Protein AF-A0A7L3QQX2-F1 (afdb_monomer_lite)

Secondary structure (DSSP, 8-state):
--PPP--PPPPGGGGHHHHTTTSSEEEEEE-GGG-EEEE----TTGGGS-HHHHHHHHHHHHH--

Foldseek 3Di:
DPDPPPPDQQDCVVLVVLVVLVQKAFPPDADPPRHTDIDRDPRPCPVVDDPVSVVSVVSNRRPPD

Structure (mmCIF, N/CA/C/O backbone):
data_AF-A0A7L3QQX2-F1
#
_entry.id   AF-A0A7L3QQX2-F1
#
loop_
_atom_site.group_PDB
_atom_site.id
_atom_site.type_symbol
_atom_site.label_atom_id
_atom_site.label_alt_id
_atom_site.label_comp_id
_atom_site.label_asym_id
_atom_site.label_entity_id
_atom_site.label_seq_id
_atom_site.pdbx_PDB_ins_code
_atom_site.Cartn_x
_atom_site.Cartn_y
_atom_site.Cartn_z
_atom_site.occupancy
_atom_site.B_iso_or_equiv
_atom_site.auth_seq_id
_atom_site.auth_comp_id
_atom_site.auth_asym_id
_atom_site.auth_atom_id
_atom_site.pdbx_PDB_model_num
ATOM 1 N N . SER A 1 1 ? -8.751 15.599 -25.799 1.00 40.56 1 SER A N 1
ATOM 2 C CA . SER A 1 1 ? -7.466 15.284 -25.156 1.00 40.56 1 SER A CA 1
ATOM 3 C C . SER A 1 1 ? -7.632 15.494 -23.671 1.00 40.56 1 SER A C 1
ATOM 5 O O . SER A 1 1 ? -7.695 16.638 -23.246 1.00 40.56 1 SER A O 1
ATOM 7 N N . LEU A 1 2 ? -7.833 14.422 -22.905 1.00 47.47 2 LEU A N 1
ATOM 8 C CA . LEU A 1 2 ? -7.759 14.511 -21.448 1.00 47.47 2 LEU A CA 1
ATOM 9 C C . LEU A 1 2 ? -6.285 14.779 -21.138 1.00 47.47 2 LEU A C 1
ATOM 11 O O . LEU A 1 2 ? -5.433 13.962 -21.488 1.00 47.47 2 LEU A O 1
ATOM 15 N N . SER A 1 3 ? -5.965 15.962 -20.616 1.00 50.66 3 SER A N 1
ATOM 16 C CA . SER A 1 3 ? -4.657 16.188 -20.001 1.00 50.66 3 SER A CA 1
ATOM 17 C C . SER A 1 3 ? -4.441 15.077 -18.974 1.00 50.66 3 SER A C 1
ATOM 19 O O . SER A 1 3 ? -5.408 14.764 -18.275 1.00 50.66 3 SER A O 1
ATOM 21 N N . PRO A 1 4 ? -3.244 14.471 -18.866 1.00 61.47 4 PRO A N 1
ATOM 22 C CA . PRO A 1 4 ? -2.968 13.624 -17.718 1.00 61.47 4 PRO A CA 1
ATOM 23 C C . PRO A 1 4 ? -3.279 14.480 -16.494 1.00 61.47 4 PRO A C 1
ATOM 25 O O . PRO A 1 4 ? -2.728 15.574 -16.359 1.00 61.47 4 PRO A O 1
ATOM 28 N N . GLU A 1 5 ? -4.249 14.059 -15.683 1.00 60.34 5 GLU A N 1
ATOM 29 C CA . GLU A 1 5 ? -4.444 14.675 -14.382 1.00 60.34 5 GLU A CA 1
ATOM 30 C C . GLU A 1 5 ? -3.078 14.621 -13.710 1.00 60.34 5 GLU A C 1
ATOM 32 O O . GLU A 1 5 ? -2.486 13.547 -13.582 1.00 60.34 5 GLU A O 1
ATOM 37 N N . THR A 1 6 ? -2.502 15.784 -13.415 1.00 58.69 6 THR A N 1
ATOM 38 C CA . THR A 1 6 ? -1.227 15.853 -12.715 1.00 58.69 6 THR A CA 1
ATOM 39 C C . THR A 1 6 ? -1.481 15.267 -11.337 1.00 58.69 6 THR A C 1
ATOM 41 O O . THR A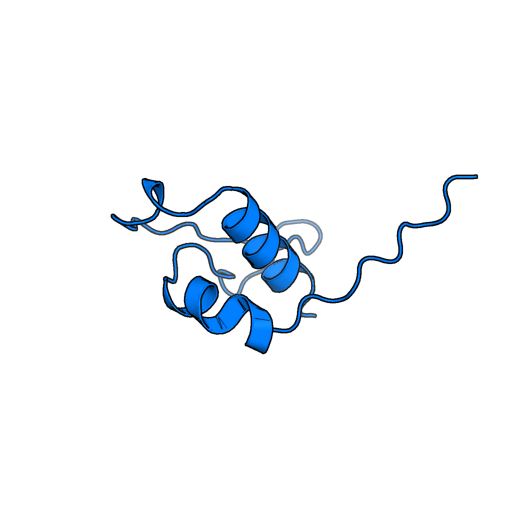 1 6 ? -1.971 15.964 -10.450 1.00 58.69 6 THR A O 1
ATOM 44 N N . VAL A 1 7 ? -1.221 13.969 -11.176 1.00 65.19 7 VAL A N 1
ATOM 45 C CA . VAL A 1 7 ? -1.325 13.288 -9.890 1.00 65.19 7 VAL A CA 1
ATOM 46 C C . VAL A 1 7 ? -0.288 13.947 -8.996 1.00 65.19 7 VAL A C 1
ATOM 48 O O . VAL A 1 7 ? 0.917 13.789 -9.198 1.00 65.19 7 VAL A O 1
ATOM 51 N N . ILE A 1 8 ? -0.759 14.775 -8.066 1.00 74.12 8 ILE A N 1
ATOM 52 C CA . ILE A 1 8 ? 0.107 15.423 -7.089 1.00 74.12 8 ILE A CA 1
ATOM 53 C C . ILE A 1 8 ? 0.737 14.294 -6.261 1.00 74.12 8 ILE A C 1
ATOM 55 O O . ILE A 1 8 ? -0.009 13.472 -5.722 1.00 74.12 8 ILE A O 1
ATOM 59 N N . PRO A 1 9 ? 2.078 14.209 -6.173 1.00 84.75 9 PRO A N 1
ATOM 60 C CA . PRO A 1 9 ? 2.725 13.160 -5.400 1.00 84.75 9 PRO A CA 1
ATOM 61 C C . PRO A 1 9 ? 2.269 13.227 -3.944 1.00 84.75 9 PRO A C 1
ATOM 63 O O . PRO A 1 9 ? 2.361 14.279 -3.311 1.00 84.75 9 PRO A O 1
ATOM 66 N N . ILE A 1 10 ? 1.793 12.103 -3.412 1.00 90.94 10 ILE A N 1
ATOM 67 C CA . ILE A 1 10 ? 1.448 12.001 -1.995 1.00 90.94 10 ILE A CA 1
ATOM 68 C C . ILE A 1 10 ? 2.754 11.966 -1.202 1.00 90.94 10 ILE A C 1
ATOM 70 O O . ILE A 1 10 ? 3.608 11.107 -1.427 1.00 90.94 10 ILE A O 1
ATOM 74 N N . CYS A 1 11 ? 2.923 12.902 -0.271 1.00 91.06 11 CYS A N 1
ATOM 75 C CA . CYS A 1 11 ? 4.075 12.912 0.618 1.00 91.06 11 CYS A CA 1
ATOM 76 C C . CYS A 1 11 ? 3.831 11.966 1.798 1.00 91.06 11 CYS A C 1
ATOM 78 O O . CYS A 1 11 ? 2.778 12.008 2.427 1.00 91.06 11 CYS A O 1
ATOM 80 N N . ALA A 1 12 ? 4.840 11.170 2.163 1.00 92.88 12 ALA A N 1
ATOM 81 C CA . ALA A 1 12 ? 4.771 10.258 3.309 1.00 92.88 12 ALA A CA 1
ATOM 82 C C . ALA A 1 12 ? 4.382 10.971 4.614 1.00 92.88 12 ALA A C 1
ATOM 84 O O . ALA A 1 12 ? 3.681 10.412 5.450 1.00 92.88 12 ALA A O 1
ATOM 85 N N . LYS A 1 13 ? 4.828 12.224 4.773 1.00 93.81 13 LYS A N 1
ATOM 86 C CA . LYS A 1 13 ? 4.535 13.053 5.945 1.00 93.81 13 LYS A CA 1
ATOM 87 C C . LYS A 1 13 ? 3.043 13.364 6.084 1.00 93.81 13 LYS A C 1
ATOM 89 O O . LYS A 1 13 ? 2.570 13.506 7.203 1.00 93.81 13 LYS A O 1
ATOM 94 N N . ASP A 1 14 ? 2.320 13.454 4.972 1.00 94.00 14 ASP A N 1
ATOM 95 C CA . ASP A 1 14 ? 0.903 13.829 4.971 1.00 94.00 14 ASP A CA 1
ATOM 96 C C . ASP A 1 14 ? -0.011 12.642 5.310 1.00 94.00 14 ASP A C 1
ATOM 98 O O . ASP A 1 14 ? -1.177 12.836 5.638 1.00 94.00 14 ASP A O 1
ATOM 102 N N . ILE A 1 15 ? 0.519 11.416 5.240 1.00 95.25 15 ILE A N 1
ATOM 103 C CA . ILE A 1 15 ? -0.206 10.167 5.510 1.00 95.25 15 ILE A CA 1
ATOM 104 C C . ILE A 1 15 ? 0.504 9.291 6.552 1.00 95.25 15 ILE A C 1
ATOM 106 O O . ILE A 1 15 ? 0.253 8.089 6.626 1.00 95.25 15 ILE A O 1
ATOM 110 N N . SER A 1 16 ? 1.415 9.861 7.350 1.00 95.56 16 SER A N 1
ATOM 111 C CA . SER A 1 16 ? 2.248 9.092 8.284 1.00 95.56 16 SER A CA 1
ATOM 112 C C . SER A 1 16 ? 1.411 8.279 9.263 1.00 95.56 16 SER A C 1
ATOM 114 O O . SER A 1 16 ? 1.714 7.118 9.510 1.00 95.56 16 SER A O 1
ATOM 116 N N . ASP A 1 17 ? 0.324 8.861 9.765 1.00 94.94 17 ASP A N 1
ATOM 117 C CA . ASP A 1 17 ? -0.554 8.209 10.737 1.00 94.94 17 ASP A CA 1
ATOM 118 C C . ASP A 1 17 ? -1.271 6.998 10.131 1.00 94.94 17 ASP A C 1
ATOM 120 O O . ASP A 1 17 ? -1.513 6.013 10.823 1.00 94.94 17 ASP A O 1
ATOM 124 N N . ASP A 1 18 ? -1.580 7.038 8.832 1.00 95.25 18 ASP A N 1
ATOM 125 C CA . ASP A 1 18 ? -2.171 5.908 8.118 1.00 95.25 18 ASP A CA 1
ATOM 126 C C . ASP A 1 18 ? -1.132 4.832 7.792 1.00 95.25 18 ASP A C 1
ATOM 128 O O . ASP A 1 18 ? -1.426 3.645 7.924 1.00 95.25 18 ASP A O 1
ATOM 132 N N . LEU A 1 19 ? 0.095 5.224 7.438 1.00 94.50 19 LEU A N 1
ATOM 133 C CA . LEU A 1 19 ? 1.199 4.281 7.229 1.00 94.50 19 LEU A CA 1
ATOM 134 C C . LEU A 1 19 ? 1.544 3.521 8.518 1.00 94.50 19 LEU A C 1
ATOM 136 O O . LEU A 1 19 ? 1.759 2.312 8.477 1.00 94.50 19 LEU A O 1
ATOM 140 N N . MET A 1 20 ? 1.521 4.203 9.666 1.00 93.56 20 MET A N 1
ATOM 141 C CA . MET A 1 20 ? 1.788 3.610 10.984 1.00 93.56 20 MET A CA 1
ATOM 142 C C . MET A 1 20 ? 0.711 2.624 11.453 1.00 93.56 20 MET A C 1
ATOM 144 O O . MET A 1 20 ? 0.965 1.845 12.368 1.00 93.56 20 MET A O 1
ATOM 148 N N . LYS A 1 21 ? -0.485 2.634 10.849 1.00 92.94 21 LYS A N 1
ATOM 149 C CA . LYS A 1 21 ? -1.516 1.618 11.120 1.00 92.94 21 LYS A CA 1
ATOM 150 C C . LYS A 1 21 ? -1.189 0.272 10.478 1.00 92.94 21 LYS A C 1
ATOM 152 O O . LYS A 1 21 ? -1.846 -0.707 10.813 1.00 92.94 21 LYS A O 1
ATOM 157 N N . GLU A 1 22 ? -0.236 0.230 9.542 1.00 92.50 22 GLU A N 1
ATOM 158 C CA . GLU A 1 22 ? 0.273 -0.990 8.899 1.00 92.50 22 GLU A CA 1
ATOM 159 C C . GLU A 1 22 ? -0.827 -1.896 8.310 1.00 92.50 22 GLU A C 1
ATOM 161 O O . GLU A 1 22 ? -0.695 -3.116 8.244 1.00 92.50 22 GLU A O 1
ATOM 166 N N . PHE A 1 23 ? -1.940 -1.314 7.851 1.00 95.06 23 PHE A N 1
ATOM 167 C CA . PHE A 1 23 ? -3.037 -2.075 7.243 1.00 95.06 23 PHE A CA 1
ATOM 168 C C . PHE A 1 23 ? -2.769 -2.478 5.785 1.00 95.06 23 PHE A C 1
ATOM 170 O O . PHE A 1 23 ? -3.491 -3.298 5.220 1.00 95.06 23 PHE A O 1
ATOM 177 N N . ALA A 1 24 ? -1.746 -1.893 5.164 1.00 95.38 24 ALA A N 1
ATOM 178 C CA . ALA A 1 24 ? -1.244 -2.267 3.853 1.00 95.38 24 ALA A CA 1
ATOM 179 C C . ALA A 1 24 ? 0.254 -1.953 3.768 1.00 95.38 24 ALA A C 1
ATOM 181 O O . ALA A 1 24 ? 0.694 -0.896 4.221 1.00 95.38 24 ALA A O 1
ATOM 182 N N . PHE A 1 25 ? 1.038 -2.844 3.163 1.00 94.06 25 PHE A N 1
ATOM 183 C CA . PHE A 1 25 ? 2.468 -2.617 2.931 1.00 94.06 25 PHE A CA 1
ATOM 184 C C . PHE A 1 25 ? 2.977 -3.380 1.704 1.00 94.06 25 PHE A C 1
ATOM 186 O O . PHE A 1 25 ? 2.367 -4.350 1.251 1.00 94.06 25 PHE A O 1
ATOM 193 N N . LEU A 1 26 ? 4.119 -2.951 1.161 1.00 94.56 26 LEU A N 1
ATOM 194 C CA . LEU A 1 26 ? 4.799 -3.663 0.080 1.00 94.56 26 LEU A CA 1
ATOM 195 C C . LEU A 1 26 ? 5.485 -4.923 0.609 1.00 94.56 26 LEU A C 1
ATOM 197 O O . LEU A 1 26 ? 6.343 -4.844 1.485 1.00 94.56 26 LEU A O 1
ATOM 201 N N . SER A 1 27 ? 5.205 -6.080 0.012 1.00 89.69 27 SER A N 1
ATOM 202 C CA . SER A 1 27 ? 5.749 -7.376 0.454 1.00 89.69 27 SER A CA 1
ATOM 203 C C . SER A 1 27 ? 7.249 -7.572 0.140 1.00 89.69 27 SER A C 1
ATOM 205 O O . SER A 1 27 ? 7.765 -8.679 0.259 1.00 89.69 27 SER A O 1
ATOM 207 N N . GLY A 1 28 ? 7.955 -6.534 -0.327 1.00 86.00 28 GLY A N 1
ATOM 208 C CA . GLY A 1 28 ? 9.377 -6.551 -0.709 1.00 86.00 28 GLY A CA 1
ATOM 209 C C . GLY A 1 28 ? 9.685 -7.16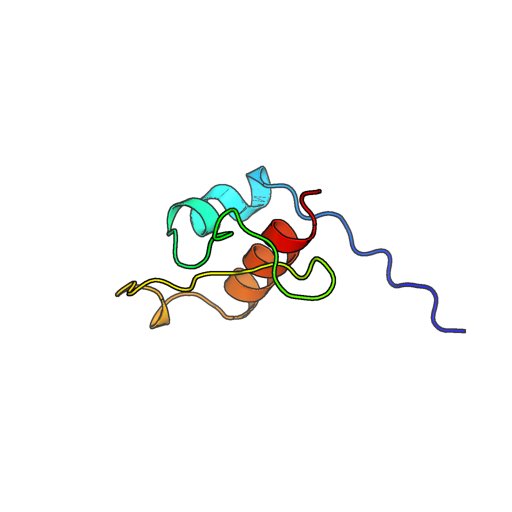0 -2.087 1.00 86.00 28 GLY A C 1
ATOM 210 O O . GLY A 1 28 ? 10.664 -6.777 -2.723 1.00 86.00 28 GLY A O 1
ATOM 211 N N . GLY A 1 29 ? 8.840 -8.066 -2.586 1.00 88.06 29 GLY A N 1
ATOM 212 C CA . GLY A 1 29 ? 8.965 -8.672 -3.915 1.00 88.06 29 GLY A CA 1
ATOM 213 C C . GLY A 1 29 ? 8.329 -7.866 -5.055 1.00 88.06 29 GLY A C 1
ATOM 214 O O . GLY A 1 29 ? 7.726 -6.804 -4.869 1.00 88.06 29 GLY A O 1
ATOM 215 N N . ARG A 1 30 ? 8.438 -8.414 -6.268 1.00 90.62 30 ARG A N 1
ATOM 216 C CA . ARG A 1 30 ? 7.684 -7.979 -7.449 1.00 90.62 30 ARG A CA 1
ATOM 217 C C . ARG A 1 30 ? 6.995 -9.178 -8.078 1.00 90.62 30 ARG A C 1
ATOM 219 O O . ARG A 1 30 ? 7.576 -10.259 -8.160 1.00 90.62 30 ARG A O 1
ATOM 226 N N . GLY A 1 31 ? 5.754 -8.974 -8.498 1.00 90.50 31 GLY A N 1
ATOM 227 C CA . GLY A 1 31 ? 4.981 -9.969 -9.220 1.00 90.50 31 GLY A CA 1
ATOM 228 C C . GLY A 1 31 ? 5.437 -10.093 -10.671 1.00 90.50 31 GLY A C 1
ATOM 229 O O . GLY A 1 31 ? 6.442 -9.516 -11.102 1.00 90.50 31 GLY A O 1
ATOM 230 N N . LYS A 1 32 ? 4.643 -10.831 -11.449 1.00 95.56 32 LYS A N 1
ATOM 231 C CA . LYS A 1 32 ? 4.793 -10.889 -12.904 1.00 95.56 32 LYS A CA 1
ATOM 232 C C . LYS A 1 32 ? 4.811 -9.467 -13.483 1.00 95.56 32 LYS A C 1
ATOM 234 O O . LYS A 1 32 ? 4.127 -8.582 -12.976 1.00 95.56 32 LYS A O 1
ATOM 239 N N . ASP A 1 33 ? 5.636 -9.247 -14.504 1.00 94.00 33 ASP A N 1
ATOM 240 C CA . ASP A 1 33 ? 5.760 -7.957 -15.198 1.00 94.00 33 ASP A CA 1
ATOM 241 C C . ASP A 1 33 ? 6.172 -6.789 -14.280 1.00 94.00 33 ASP A C 1
ATOM 24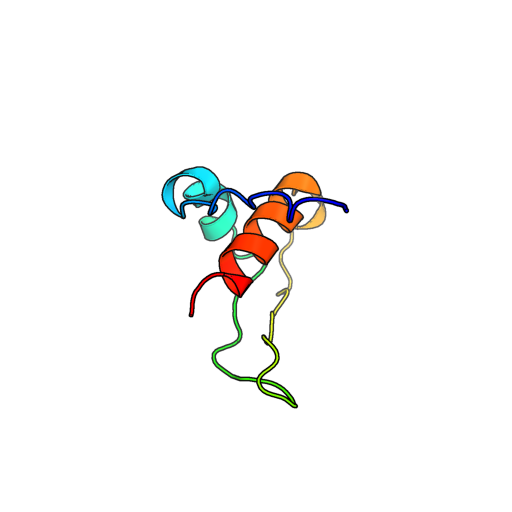3 O O . ASP A 1 33 ? 5.867 -5.630 -14.545 1.00 94.00 33 ASP A O 1
ATOM 247 N N . LYS A 1 34 ? 6.906 -7.096 -13.199 1.00 89.25 34 LYS A N 1
ATOM 248 C CA . LYS A 1 34 ? 7.348 -6.141 -12.169 1.00 89.25 34 LYS A CA 1
ATOM 249 C C . LYS A 1 34 ? 6.196 -5.460 -11.417 1.00 89.25 34 LYS A C 1
ATOM 251 O O . LYS A 1 34 ? 6.392 -4.378 -10.868 1.00 89.25 34 LYS A O 1
ATOM 256 N N . ALA A 1 35 ? 5.021 -6.086 -11.357 1.00 91.62 35 ALA A N 1
ATOM 257 C CA . ALA A 1 35 ? 3.894 -5.559 -10.596 1.00 91.62 35 ALA A CA 1
ATOM 258 C C . ALA A 1 35 ? 4.219 -5.441 -9.095 1.00 91.62 35 ALA A C 1
ATOM 260 O O . ALA A 1 35 ? 4.932 -6.276 -8.527 1.00 91.62 35 ALA A O 1
ATOM 261 N N . TRP A 1 36 ? 3.672 -4.413 -8.446 1.00 92.75 36 TRP A N 1
ATOM 262 C CA . TRP A 1 36 ? 3.722 -4.259 -6.994 1.00 92.75 36 TRP A CA 1
ATOM 263 C C . TRP A 1 36 ? 2.980 -5.406 -6.309 1.00 92.75 36 TRP A C 1
ATOM 265 O O . TRP A 1 36 ? 1.879 -5.769 -6.720 1.00 92.75 36 TRP A O 1
ATOM 275 N N . ILE A 1 37 ? 3.578 -5.968 -5.259 1.00 93.75 37 ILE A N 1
ATOM 276 C CA . ILE A 1 37 ? 2.897 -6.915 -4.374 1.00 93.75 37 ILE A CA 1
ATOM 277 C C . ILE A 1 37 ? 2.577 -6.162 -3.090 1.00 93.75 37 ILE A C 1
ATOM 279 O O . ILE A 1 37 ? 3.489 -5.685 -2.409 1.00 93.75 37 ILE A O 1
ATOM 283 N N . ILE A 1 38 ? 1.286 -6.031 -2.801 1.00 94.38 38 ILE A N 1
ATOM 284 C CA . ILE A 1 38 ? 0.774 -5.359 -1.610 1.00 94.38 38 ILE A CA 1
ATOM 285 C C . ILE A 1 38 ? 0.160 -6.426 -0.710 1.00 94.38 38 ILE A C 1
ATOM 287 O O . ILE A 1 38 ? -0.707 -7.185 -1.147 1.00 94.38 38 ILE A O 1
ATOM 291 N N . THR A 1 39 ? 0.608 -6.478 0.540 1.00 94.50 39 THR A N 1
ATOM 292 C CA . THR A 1 39 ? 0.013 -7.314 1.582 1.00 94.50 39 THR A CA 1
ATOM 293 C C . THR A 1 39 ? -0.986 -6.485 2.376 1.00 94.50 39 THR A C 1
ATOM 295 O O . THR A 1 39 ? -0.641 -5.403 2.848 1.00 94.50 39 THR A O 1
ATOM 298 N N . LEU A 1 40 ? -2.192 -7.022 2.564 1.00 94.12 40 LEU A N 1
ATOM 299 C CA . LEU A 1 40 ? -3.147 -6.562 3.568 1.00 94.12 40 LEU A CA 1
ATOM 300 C C . LEU A 1 40 ? -3.132 -7.597 4.705 1.00 94.12 40 LEU A C 1
ATOM 302 O O . LEU A 1 40 ? -3.659 -8.696 4.511 1.00 94.12 40 LEU A O 1
ATOM 306 N N . PRO A 1 41 ? -2.439 -7.329 5.826 1.00 93.69 41 PRO A N 1
ATOM 307 C CA . PRO A 1 41 ? -2.374 -8.264 6.941 1.00 93.69 41 PRO A CA 1
ATOM 308 C C . PRO A 1 41 ? -3.719 -8.352 7.666 1.00 93.69 41 PRO A C 1
ATOM 310 O O . PRO A 1 41 ? -4.613 -7.530 7.464 1.00 93.69 41 PRO A O 1
ATOM 313 N N . ASP A 1 42 ? -3.833 -9.332 8.559 1.00 91.94 42 ASP A N 1
ATOM 314 C CA . ASP A 1 42 ? -4.922 -9.348 9.529 1.00 91.94 42 ASP A CA 1
ATOM 315 C C . ASP A 1 42 ? -4.754 -8.153 10.480 1.00 91.94 42 ASP A C 1
ATOM 317 O O . ASP A 1 42 ? -3.849 -8.118 11.318 1.00 91.94 42 ASP A O 1
ATOM 321 N N . ASN A 1 43 ? -5.576 -7.127 10.271 1.00 89.12 43 ASN A N 1
ATOM 322 C CA . ASN A 1 43 ? -5.548 -5.875 11.007 1.00 89.12 43 ASN A CA 1
ATOM 323 C C . ASN A 1 43 ? -6.961 -5.580 11.511 1.00 89.12 43 ASN A C 1
ATOM 325 O O . ASN A 1 43 ? -7.848 -5.209 10.740 1.00 89.12 43 ASN A O 1
ATOM 329 N N . ALA A 1 44 ? -7.162 -5.730 12.822 1.00 85.81 44 ALA A N 1
ATOM 330 C CA . ALA A 1 44 ? -8.467 -5.563 13.460 1.00 85.81 44 ALA A CA 1
ATOM 331 C C . ALA A 1 44 ? -9.087 -4.170 13.228 1.00 85.81 44 ALA A C 1
ATOM 333 O O . ALA A 1 44 ? -10.309 -4.048 13.191 1.00 85.81 44 ALA A O 1
ATOM 334 N N . GLY A 1 45 ? -8.257 -3.141 13.024 1.00 87.19 45 GLY A N 1
ATOM 335 C CA . GLY A 1 45 ? -8.692 -1.772 12.746 1.00 87.19 45 GLY A CA 1
ATOM 336 C C . GLY A 1 45 ? -8.947 -1.477 11.266 1.00 87.19 45 GLY A C 1
ATOM 337 O O . GLY A 1 45 ? -9.351 -0.365 10.944 1.00 87.19 45 GLY A O 1
ATOM 338 N N . PHE A 1 46 ? -8.740 -2.430 10.347 1.00 90.62 46 PHE A N 1
ATOM 339 C CA . PHE A 1 46 ? -8.881 -2.171 8.907 1.00 90.62 46 PHE A CA 1
ATOM 340 C C . PHE A 1 46 ? -10.289 -1.701 8.524 1.00 90.62 46 PHE A C 1
ATOM 342 O O . PHE A 1 46 ? -10.433 -0.783 7.723 1.00 90.62 46 PHE A O 1
ATOM 349 N N . ASN A 1 47 ? -11.325 -2.269 9.151 1.00 90.00 47 ASN A N 1
ATOM 350 C CA . ASN A 1 47 ? -12.720 -1.881 8.907 1.00 90.00 47 ASN A CA 1
ATOM 351 C C . ASN A 1 47 ? -13.043 -0.441 9.346 1.00 90.00 47 ASN A C 1
ATOM 353 O O . ASN A 1 47 ? -14.079 0.096 8.964 1.00 90.00 47 ASN A O 1
ATOM 357 N N . GLU A 1 48 ? -12.181 0.176 10.154 1.00 92.31 48 GLU A N 1
ATOM 358 C CA . GLU A 1 48 ? -12.334 1.550 10.640 1.00 92.31 48 GLU A CA 1
ATOM 359 C C . GLU A 1 48 ? -11.588 2.563 9.753 1.00 92.31 48 GLU A C 1
ATOM 361 O O . GLU A 1 48 ? -11.743 3.772 9.932 1.00 92.31 48 GLU A O 1
ATOM 366 N N . VAL A 1 49 ? -10.778 2.096 8.793 1.00 92.94 49 VAL A N 1
ATOM 367 C CA . VAL A 1 49 ? -10.009 2.961 7.892 1.00 92.94 49 VAL A CA 1
ATOM 368 C C . VAL A 1 49 ? -10.924 3.484 6.777 1.00 92.94 49 VAL A C 1
ATOM 370 O O . VAL A 1 49 ? -11.494 2.685 6.032 1.00 92.94 49 VAL A O 1
ATOM 373 N N . PRO A 1 50 ? -11.050 4.813 6.597 1.00 95.75 50 PRO A N 1
ATOM 374 C CA . PRO A 1 50 ? -11.810 5.370 5.484 1.00 95.75 50 PRO A CA 1
ATOM 375 C C . PRO A 1 50 ? -11.233 4.946 4.128 1.00 95.75 50 PRO A C 1
ATOM 377 O O . PRO A 1 50 ? -10.015 4.913 3.949 1.00 95.75 50 PRO A O 1
ATOM 380 N N . GLU A 1 51 ? -12.097 4.704 3.140 1.00 95.50 51 GLU A N 1
ATOM 381 C CA . GLU A 1 51 ? -11.690 4.303 1.783 1.00 95.50 51 GLU A CA 1
ATOM 382 C C . GLU A 1 51 ? -10.688 5.284 1.150 1.00 95.50 51 GLU A C 1
ATOM 384 O O . GLU A 1 51 ? -9.716 4.874 0.515 1.00 95.50 51 GLU A O 1
ATOM 389 N N . GLU A 1 52 ? -10.870 6.588 1.382 1.00 95.12 52 GLU A N 1
ATOM 390 C CA . GLU A 1 52 ? -9.951 7.626 0.906 1.00 95.12 52 GLU A CA 1
ATOM 391 C C . GLU A 1 52 ? -8.527 7.431 1.454 1.00 95.12 52 GLU A C 1
ATOM 393 O O . GLU A 1 52 ? -7.549 7.595 0.721 1.00 95.12 52 GLU A O 1
ATOM 398 N N . ASN A 1 53 ? -8.393 7.033 2.720 1.00 95.19 53 ASN A N 1
ATOM 399 C CA . ASN A 1 53 ? -7.098 6.797 3.355 1.00 95.19 53 ASN A CA 1
ATOM 400 C C . ASN A 1 53 ? -6.444 5.533 2.788 1.00 95.19 53 ASN A C 1
ATOM 402 O O . ASN A 1 53 ? -5.244 5.540 2.507 1.00 95.19 53 ASN A O 1
ATOM 406 N N . VAL A 1 54 ? -7.230 4.478 2.538 1.00 95.44 54 VAL A N 1
ATOM 407 C CA . VAL A 1 54 ? -6.744 3.273 1.846 1.00 95.44 54 VAL A CA 1
ATOM 408 C C . VAL A 1 54 ? -6.208 3.642 0.462 1.00 95.44 54 VAL A C 1
ATOM 410 O O . VAL A 1 54 ? -5.076 3.296 0.129 1.00 95.44 54 VAL A O 1
ATOM 413 N N . SER A 1 55 ? -6.973 4.407 -0.318 1.00 95.06 55 SER A N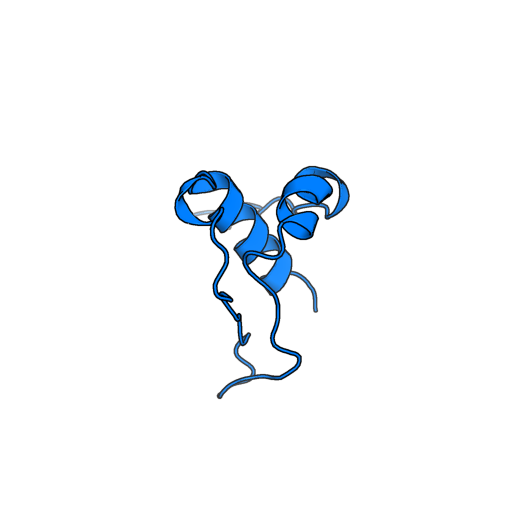 1
ATOM 414 C CA . SER A 1 55 ? -6.570 4.847 -1.658 1.00 95.06 55 SER A CA 1
ATOM 415 C C . SER A 1 55 ? -5.279 5.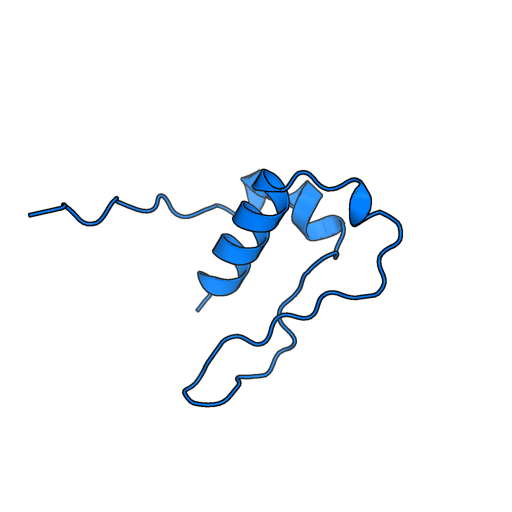678 -1.639 1.00 95.06 55 SER A C 1
ATOM 417 O O . SER A 1 55 ? -4.365 5.427 -2.433 1.00 95.06 55 SER A O 1
ATOM 419 N N . LYS A 1 56 ? -5.147 6.609 -0.683 1.00 95.25 56 LYS A N 1
ATOM 420 C CA . LYS A 1 56 ? -3.926 7.410 -0.492 1.00 95.25 56 LYS A CA 1
ATOM 421 C C . LYS A 1 56 ? -2.713 6.547 -0.151 1.00 95.25 56 LYS A C 1
ATOM 423 O O . LYS A 1 56 ? -1.656 6.734 -0.753 1.00 95.25 56 LYS A O 1
ATOM 428 N N . VAL A 1 57 ? -2.863 5.586 0.763 1.00 95.81 57 VAL A N 1
ATOM 429 C CA . VAL A 1 57 ? -1.780 4.664 1.140 1.00 95.81 57 VAL A CA 1
ATOM 430 C C . VAL A 1 57 ? -1.367 3.790 -0.044 1.00 95.81 57 VAL A C 1
ATOM 432 O O . VAL A 1 57 ? -0.179 3.708 -0.343 1.00 95.81 57 VAL A O 1
ATOM 435 N N . LEU A 1 58 ? -2.309 3.189 -0.775 1.00 95.25 58 LEU A N 1
ATOM 436 C CA . LEU A 1 58 ? -1.988 2.355 -1.943 1.00 95.25 58 LEU A CA 1
ATOM 437 C C . LEU A 1 58 ? -1.320 3.162 -3.065 1.00 95.25 58 LEU A C 1
ATOM 439 O O . LEU A 1 58 ? -0.342 2.709 -3.666 1.00 95.25 58 LEU A O 1
ATOM 443 N N . THR A 1 59 ? -1.806 4.378 -3.317 1.00 94.69 59 THR A N 1
ATOM 444 C CA . THR A 1 59 ? -1.195 5.302 -4.282 1.00 94.69 59 THR A CA 1
ATOM 445 C C . THR A 1 59 ? 0.231 5.651 -3.865 1.00 94.69 59 THR A C 1
ATOM 447 O O . THR A 1 59 ? 1.149 5.557 -4.677 1.00 94.69 59 THR A O 1
ATOM 450 N N . TYR A 1 60 ? 0.448 5.977 -2.587 1.00 94.88 60 TYR A N 1
ATOM 451 C CA . TYR A 1 60 ? 1.786 6.227 -2.061 1.00 94.88 60 TYR A CA 1
ATOM 452 C C . TYR A 1 60 ? 2.704 5.009 -2.241 1.00 94.88 60 TYR A C 1
ATOM 454 O O . TYR A 1 60 ? 3.744 5.132 -2.889 1.00 94.88 60 TYR A O 1
ATOM 462 N N . LEU A 1 61 ? 2.299 3.826 -1.763 1.00 94.25 61 LEU A N 1
ATOM 463 C CA . LEU A 1 61 ? 3.095 2.593 -1.840 1.00 94.25 61 LEU A CA 1
ATOM 464 C C . LEU A 1 61 ? 3.488 2.222 -3.278 1.00 94.25 61 LEU A C 1
ATOM 466 O O . LEU A 1 61 ? 4.570 1.687 -3.489 1.00 94.25 61 LEU A O 1
ATOM 470 N N . THR A 1 62 ? 2.638 2.512 -4.265 1.00 91.56 62 THR A N 1
ATOM 471 C CA . THR A 1 62 ? 2.905 2.208 -5.685 1.00 91.56 62 THR A CA 1
ATOM 472 C C . THR A 1 62 ? 3.634 3.322 -6.440 1.00 91.56 62 THR A C 1
ATOM 474 O O . THR A 1 62 ? 4.055 3.111 -7.580 1.00 91.56 62 THR A O 1
ATOM 477 N N . SER A 1 63 ? 3.803 4.491 -5.813 1.00 89.81 63 SER A N 1
ATOM 478 C CA . SER A 1 63 ? 4.560 5.632 -6.349 1.00 89.81 63 SER A CA 1
ATOM 479 C C . SER A 1 63 ? 6.028 5.659 -5.911 1.00 89.81 63 SER A C 1
ATOM 481 O O . SER A 1 63 ? 6.837 6.356 -6.527 1.00 89.81 63 SER A O 1
ATOM 483 N N . VAL A 1 64 ? 6.382 4.908 -4.864 1.00 76.94 64 VAL A N 1
ATOM 484 C CA . VAL A 1 64 ? 7.776 4.707 -4.449 1.00 76.94 64 VAL A CA 1
ATOM 485 C C . VAL A 1 64 ? 8.471 3.850 -5.518 1.00 76.94 64 VAL A C 1
ATOM 487 O O . VAL A 1 64 ? 7.889 2.843 -5.886 1.00 76.94 64 VAL A O 1
ATOM 490 N N . PRO A 1 65 ? 9.653 4.216 -6.050 1.00 69.38 65 PRO A N 1
ATOM 491 C CA . PRO A 1 65 ? 10.352 3.437 -7.087 1.00 69.38 65 PRO A CA 1
ATOM 492 C C . PRO A 1 65 ? 10.7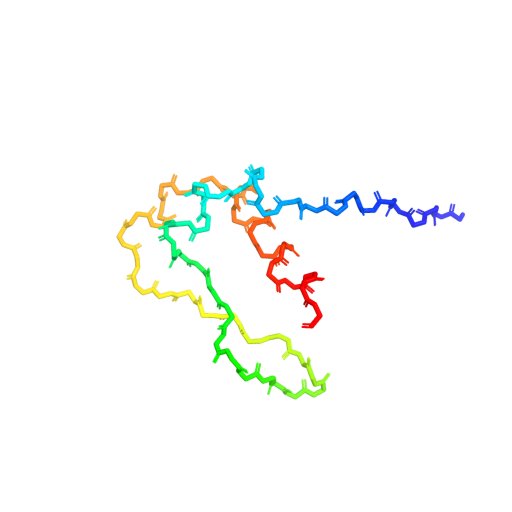88 2.022 -6.662 1.00 69.38 65 PRO A C 1
ATOM 494 O O . PRO A 1 65 ? 11.202 1.843 -5.495 1.00 69.38 65 PRO A O 1
#

Sequence (65 aa):
SLSPETVIPICAKDISDDLMKEFAFLSGGRGKDKAWIITLPDNAGFNEVPEENVSKVLTYLTSVP

InterPro domains:
  IPR051336 Rho GTPase-activating Guanine Nucleotide Exchange Factors [PTHR22826] (8-65)

Radius of gyration: 13.25 Å; chains: 1; bounding box: 23×27×39 Å

Organism: NCBI:txid68486

pLDDT: mean 87.81, std 12.7, range [40.56, 95.81]